Protein AF-A0A916H033-F1 (afdb_monomer_lite)

Radius of gyration: 18.72 Å; chains: 1; bounding box: 46×39×56 Å

Structure (mmCIF, N/CA/C/O backbone):
data_AF-A0A916H033-F1
#
_entry.id   AF-A0A916H033-F1
#
loop_
_atom_site.group_PDB
_atom_site.id
_atom_site.type_symbol
_atom_site.label_atom_id
_atom_site.label_alt_id
_atom_site.label_comp_id
_atom_site.label_asym_id
_atom_site.label_entity_id
_atom_site.label_seq_id
_atom_site.pdbx_PDB_ins_code
_atom_site.Cartn_x
_atom_site.Cartn_y
_atom_site.Cartn_z
_atom_site.occupancy
_atom_site.B_iso_or_equiv
_atom_site.auth_seq_id
_atom_site.auth_comp_id
_atom_site.auth_asym_id
_atom_site.auth_atom_id
_atom_site.pdbx_PDB_model_num
ATOM 1 N N . MET A 1 1 ? -23.267 -10.013 2.458 1.00 78.00 1 MET A N 1
ATOM 2 C CA . MET A 1 1 ? -21.984 -9.791 3.167 1.00 78.00 1 MET A CA 1
ATOM 3 C C . MET A 1 1 ? -22.032 -8.421 3.838 1.00 78.00 1 MET A C 1
ATOM 5 O O . MET A 1 1 ? -22.486 -7.489 3.191 1.00 78.00 1 MET A O 1
ATOM 9 N N . SER A 1 2 ? -21.650 -8.277 5.114 1.00 90.00 2 SER A N 1
ATOM 10 C CA . SER A 1 2 ? -21.756 -6.978 5.807 1.00 90.00 2 SER A CA 1
ATOM 11 C C . SER A 1 2 ? -20.675 -5.989 5.345 1.00 90.00 2 SER A C 1
ATOM 13 O O . SER A 1 2 ? -19.557 -6.391 5.019 1.00 90.00 2 SER A O 1
ATOM 15 N N . ALA A 1 3 ? -20.969 -4.683 5.364 1.00 85.25 3 ALA A N 1
ATOM 16 C CA . ALA A 1 3 ? -20.005 -3.635 5.000 1.00 85.25 3 ALA A CA 1
ATOM 17 C C . ALA A 1 3 ? -18.722 -3.681 5.859 1.00 85.25 3 ALA A C 1
ATOM 19 O O . ALA A 1 3 ? -17.618 -3.426 5.377 1.00 85.25 3 ALA A O 1
ATOM 20 N N . ALA A 1 4 ? -18.851 -4.073 7.130 1.00 86.44 4 ALA A N 1
ATOM 21 C CA . ALA A 1 4 ? -17.722 -4.268 8.037 1.00 86.44 4 ALA A CA 1
ATOM 22 C C . ALA A 1 4 ? -16.826 -5.456 7.642 1.00 86.44 4 ALA A C 1
ATOM 24 O O . ALA A 1 4 ? -15.622 -5.431 7.903 1.00 86.44 4 ALA A O 1
ATOM 25 N N . LEU A 1 5 ? -17.394 -6.508 7.043 1.00 89.31 5 LEU A N 1
ATOM 26 C CA . LEU A 1 5 ? -16.622 -7.636 6.523 1.00 89.31 5 LEU A CA 1
ATOM 27 C C . LEU A 1 5 ? -15.874 -7.234 5.244 1.00 89.31 5 LEU A C 1
ATOM 29 O O . LEU A 1 5 ? -14.665 -7.431 5.180 1.00 89.31 5 LEU A O 1
ATOM 33 N N . ILE A 1 6 ? -16.545 -6.560 4.302 1.00 88.56 6 ILE A N 1
ATOM 34 C CA . ILE A 1 6 ? -15.920 -6.041 3.067 1.00 88.56 6 ILE A CA 1
ATOM 35 C C . ILE A 1 6 ? -14.719 -5.149 3.395 1.00 88.56 6 ILE A C 1
ATOM 37 O O . ILE A 1 6 ? -13.625 -5.362 2.880 1.00 88.56 6 ILE A O 1
ATOM 41 N N . ARG A 1 7 ? -14.893 -4.191 4.315 1.00 88.06 7 ARG A N 1
ATOM 42 C CA . ARG A 1 7 ? -13.818 -3.283 4.741 1.00 88.06 7 ARG A CA 1
ATOM 43 C C . ARG A 1 7 ? -12.614 -4.032 5.314 1.00 88.06 7 ARG A C 1
ATOM 45 O O . ARG A 1 7 ? -11.477 -3.679 5.018 1.00 88.06 7 ARG A O 1
ATOM 52 N N . ARG A 1 8 ? -12.858 -5.066 6.127 1.00 90.56 8 ARG A N 1
ATOM 53 C CA . ARG A 1 8 ? -11.795 -5.910 6.694 1.00 90.56 8 ARG A CA 1
ATOM 54 C C . ARG A 1 8 ? -11.052 -6.687 5.614 1.00 90.56 8 ARG A C 1
ATOM 56 O O . ARG A 1 8 ? -9.827 -6.723 5.655 1.00 90.56 8 ARG A O 1
ATOM 63 N N . MET A 1 9 ? -11.775 -7.263 4.655 1.00 92.25 9 MET A N 1
ATOM 64 C CA . MET A 1 9 ? -11.172 -7.998 3.544 1.00 92.25 9 MET A CA 1
ATOM 65 C C . MET A 1 9 ? -10.310 -7.084 2.673 1.00 92.25 9 MET A C 1
ATOM 67 O O . MET A 1 9 ? -9.154 -7.405 2.428 1.00 92.25 9 MET A O 1
ATOM 71 N N . LEU A 1 10 ? -10.830 -5.922 2.270 1.00 91.75 10 LEU A N 1
ATOM 72 C CA . LEU A 1 10 ? -10.099 -4.974 1.425 1.00 91.75 10 LEU A CA 1
ATOM 73 C C . LEU A 1 10 ? -8.854 -4.419 2.118 1.00 91.75 10 LEU A C 1
ATOM 75 O O . LEU A 1 10 ? -7.798 -4.347 1.500 1.00 91.75 10 LEU A O 1
ATOM 79 N N . HIS A 1 11 ? -8.948 -4.101 3.412 1.00 92.62 11 HIS A N 1
ATOM 80 C CA . HIS A 1 11 ? -7.778 -3.712 4.194 1.00 92.62 11 HIS A CA 1
ATOM 81 C C . HIS A 1 11 ? -6.734 -4.838 4.264 1.00 92.62 11 HIS A C 1
ATOM 83 O O . HIS A 1 11 ? -5.548 -4.569 4.109 1.00 92.62 11 HIS A O 1
ATOM 89 N N . GLY A 1 12 ? -7.164 -6.091 4.452 1.00 94.38 12 GLY A N 1
ATOM 90 C CA . GLY A 1 12 ? -6.270 -7.252 4.448 1.00 94.38 12 GLY A CA 1
ATOM 91 C C . GLY A 1 12 ? -5.571 -7.456 3.103 1.00 94.38 12 GLY A C 1
ATOM 92 O O . GLY A 1 12 ? -4.355 -7.610 3.074 1.00 94.38 12 GLY A O 1
ATOM 93 N N . VAL A 1 13 ? -6.315 -7.393 1.993 1.00 95.81 13 VAL A N 1
ATOM 94 C CA . VAL A 1 13 ? -5.756 -7.488 0.633 1.00 95.81 13 VAL A CA 1
ATOM 95 C C . VAL A 1 13 ? -4.740 -6.376 0.391 1.00 95.81 13 VAL A C 1
ATOM 97 O O . VAL A 1 13 ? -3.631 -6.656 -0.054 1.00 95.81 13 VAL A O 1
ATOM 100 N N . HIS A 1 14 ? -5.088 -5.135 0.736 1.00 95.50 14 HIS A N 1
ATOM 101 C CA . HIS A 1 14 ? -4.192 -3.995 0.588 1.00 95.50 14 HIS A CA 1
ATOM 102 C C . HIS A 1 14 ? -2.917 -4.166 1.425 1.00 95.50 14 HIS A C 1
ATOM 104 O O . HIS A 1 14 ? -1.822 -4.010 0.904 1.00 95.50 14 HIS A O 1
ATOM 110 N N . ALA A 1 15 ? -3.040 -4.573 2.693 1.00 96.19 15 ALA A N 1
ATOM 111 C CA . ALA A 1 15 ? -1.893 -4.805 3.568 1.00 96.19 15 ALA A CA 1
ATOM 112 C C . ALA A 1 15 ? -0.960 -5.905 3.034 1.00 96.19 15 ALA A C 1
ATOM 114 O O . ALA A 1 15 ? 0.256 -5.722 3.021 1.00 96.19 15 ALA A O 1
ATOM 115 N N . VAL A 1 16 ? -1.510 -7.027 2.554 1.00 97.69 16 VAL A N 1
ATOM 116 C CA . VAL A 1 16 ? -0.716 -8.106 1.942 1.00 97.69 16 VAL A CA 1
ATOM 117 C C . VAL A 1 16 ? -0.020 -7.618 0.670 1.00 97.69 16 VAL A C 1
ATOM 119 O O . VAL A 1 16 ? 1.170 -7.875 0.502 1.00 97.69 16 VAL A O 1
ATOM 122 N N . ALA A 1 17 ? -0.721 -6.880 -0.195 1.00 98.06 17 ALA A N 1
ATOM 123 C CA . ALA A 1 17 ? -0.131 -6.306 -1.402 1.00 98.06 17 ALA A CA 1
ATOM 124 C C . ALA A 1 17 ? 1.022 -5.344 -1.067 1.00 98.06 17 ALA A C 1
ATOM 126 O O . ALA A 1 17 ? 2.092 -5.465 -1.655 1.00 98.06 17 ALA A O 1
ATOM 127 N N . THR A 1 18 ? 0.857 -4.465 -0.072 1.00 97.88 18 THR A N 1
ATOM 128 C CA . THR A 1 18 ? 1.920 -3.567 0.413 1.00 97.88 18 THR A CA 1
ATOM 129 C C . THR A 1 18 ? 3.143 -4.336 0.904 1.00 97.88 18 THR A C 1
ATOM 131 O O . THR A 1 18 ? 4.268 -3.980 0.564 1.00 97.88 18 THR A O 1
ATOM 134 N N . LEU A 1 19 ? 2.946 -5.403 1.685 1.00 97.94 19 LEU A N 1
ATOM 135 C CA . LEU A 1 19 ? 4.050 -6.229 2.185 1.00 97.94 19 LEU A CA 1
ATOM 136 C C . LEU A 1 19 ? 4.801 -6.927 1.047 1.00 97.94 19 LEU A C 1
ATOM 138 O O . LEU A 1 19 ? 6.031 -6.940 1.045 1.00 97.94 19 LEU A O 1
ATOM 142 N N . LEU A 1 20 ? 4.076 -7.474 0.067 1.00 98.19 20 LEU A N 1
ATOM 143 C CA . LEU A 1 20 ? 4.677 -8.090 -1.115 1.00 98.19 20 LEU A CA 1
ATOM 144 C C . LEU A 1 20 ? 5.433 -7.065 -1.964 1.00 98.19 20 LEU A C 1
ATOM 146 O O . LEU A 1 20 ? 6.553 -7.350 -2.384 1.00 98.19 20 LEU A O 1
ATOM 150 N N . LEU A 1 21 ? 4.865 -5.877 -2.184 1.00 98.25 21 LEU A N 1
ATO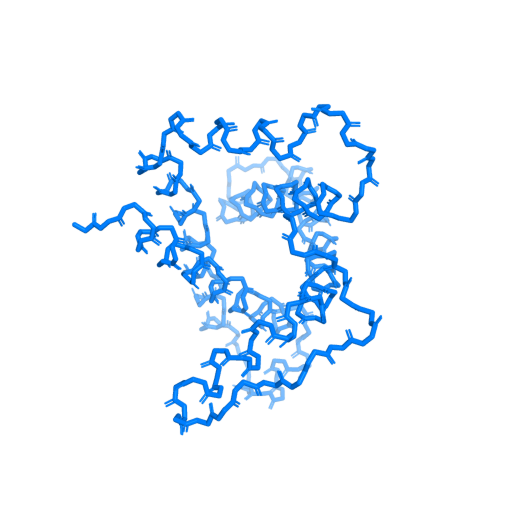M 151 C CA . LEU A 1 21 ? 5.509 -4.781 -2.912 1.00 98.25 21 LEU A CA 1
ATOM 152 C C . LEU A 1 21 ? 6.796 -4.325 -2.231 1.00 98.25 21 LEU A C 1
ATOM 154 O O . LEU A 1 21 ? 7.813 -4.191 -2.900 1.00 98.25 21 LEU A O 1
ATOM 158 N N . LEU A 1 22 ? 6.783 -4.151 -0.907 1.00 97.81 22 LEU A N 1
ATOM 159 C CA . LEU A 1 22 ? 7.979 -3.799 -0.143 1.00 97.81 22 LEU A CA 1
ATOM 160 C C . LEU A 1 22 ? 9.048 -4.888 -0.234 1.00 97.81 22 LEU A C 1
ATOM 162 O O . LEU A 1 22 ? 10.200 -4.593 -0.540 1.00 97.81 22 LEU A O 1
ATOM 166 N N . ALA A 1 23 ? 8.675 -6.149 -0.010 1.00 96.94 23 ALA A N 1
ATOM 167 C CA . ALA A 1 23 ? 9.618 -7.261 -0.064 1.00 96.94 23 ALA A CA 1
ATOM 168 C C . ALA A 1 23 ? 10.242 -7.414 -1.461 1.00 96.94 23 ALA A C 1
ATOM 170 O O . ALA A 1 23 ? 11.459 -7.524 -1.595 1.00 96.94 23 ALA A O 1
ATOM 171 N N . THR A 1 24 ? 9.421 -7.386 -2.512 1.00 97.19 24 THR A N 1
ATOM 172 C CA . THR A 1 24 ? 9.907 -7.487 -3.895 1.00 97.19 24 THR A CA 1
ATOM 173 C C . THR A 1 24 ? 10.673 -6.240 -4.329 1.00 97.19 24 THR A C 1
ATOM 175 O O . THR A 1 24 ? 11.704 -6.377 -4.977 1.00 97.19 24 THR A O 1
ATOM 178 N N . GLY A 1 25 ? 10.244 -5.044 -3.919 1.00 96.19 25 GLY A N 1
ATOM 179 C CA . GLY A 1 25 ? 10.930 -3.780 -4.190 1.00 96.19 25 GLY A CA 1
ATOM 180 C C . GLY A 1 25 ? 12.331 -3.738 -3.582 1.00 96.19 25 GLY A C 1
ATOM 181 O O . GLY A 1 25 ? 13.282 -3.399 -4.277 1.00 96.19 25 GLY A O 1
ATOM 182 N N . VAL A 1 26 ? 12.497 -4.199 -2.336 1.00 95.38 26 VAL A N 1
ATOM 183 C CA . VAL A 1 26 ? 13.818 -4.343 -1.690 1.00 95.38 26 VAL A CA 1
ATOM 184 C C . VAL A 1 26 ? 14.731 -5.273 -2.496 1.00 95.38 26 VAL A C 1
ATOM 186 O O . VAL A 1 26 ? 15.895 -4.953 -2.724 1.00 95.38 26 VAL A O 1
ATOM 189 N N . VAL A 1 27 ? 14.209 -6.406 -2.973 1.00 95.56 27 VAL A N 1
ATOM 190 C CA . VAL A 1 27 ? 14.982 -7.354 -3.793 1.00 95.56 27 VAL A CA 1
ATOM 191 C C . VAL A 1 27 ? 15.300 -6.784 -5.183 1.00 95.56 27 VAL A C 1
ATOM 193 O O . VAL A 1 27 ? 16.356 -7.069 -5.743 1.00 95.56 27 VAL A O 1
ATOM 196 N N . ILE A 1 28 ? 14.418 -5.975 -5.769 1.00 94.25 28 ILE A N 1
ATOM 197 C CA . ILE A 1 28 ? 14.680 -5.301 -7.049 1.00 94.25 28 ILE A CA 1
ATOM 198 C C . ILE A 1 28 ? 15.770 -4.235 -6.879 1.00 94.25 28 ILE A C 1
ATOM 200 O O . ILE A 1 28 ? 16.686 -4.187 -7.703 1.00 94.25 28 ILE A O 1
ATOM 204 N N . TYR A 1 29 ? 15.695 -3.457 -5.796 1.00 93.56 29 TYR A N 1
ATOM 205 C CA . TYR A 1 29 ? 16.594 -2.348 -5.482 1.00 93.56 29 TYR A CA 1
ATOM 206 C C . TYR A 1 29 ? 18.019 -2.808 -5.129 1.00 93.56 29 TYR A C 1
ATOM 208 O O . TYR A 1 29 ? 18.981 -2.168 -5.546 1.00 93.56 29 TYR A O 1
ATOM 216 N N . TRP A 1 30 ? 18.177 -3.933 -4.415 1.00 94.88 30 TRP A N 1
ATOM 217 C CA . TRP A 1 30 ? 19.489 -4.500 -4.058 1.00 94.88 30 TRP A CA 1
ATOM 218 C C . TRP A 1 30 ? 19.864 -5.722 -4.916 1.00 94.88 30 TRP A C 1
ATOM 220 O O . TRP A 1 30 ? 19.497 -6.857 -4.580 1.00 94.88 30 TRP A O 1
ATOM 230 N N . PRO A 1 31 ? 20.634 -5.548 -6.008 1.00 91.75 31 PRO A N 1
ATOM 231 C CA . PRO A 1 31 ? 21.002 -6.645 -6.900 1.00 91.75 31 PRO A CA 1
ATOM 232 C C . PRO A 1 31 ? 21.876 -7.713 -6.226 1.00 91.75 31 PRO A C 1
ATOM 234 O O . PRO A 1 31 ? 21.788 -8.886 -6.597 1.00 91.75 31 PRO A O 1
ATOM 237 N N . GLU A 1 32 ? 22.683 -7.358 -5.226 1.00 94.50 32 GLU A N 1
ATOM 238 C CA . GLU A 1 32 ? 23.489 -8.303 -4.446 1.00 94.50 32 GLU A CA 1
ATOM 239 C C . GLU A 1 32 ? 22.590 -9.219 -3.614 1.00 94.50 32 GLU A C 1
ATOM 241 O O . GLU A 1 32 ? 22.760 -10.438 -3.638 1.00 94.50 32 GLU A O 1
ATOM 246 N N . LEU A 1 33 ? 21.584 -8.645 -2.940 1.00 92.38 33 LEU A N 1
ATOM 247 C CA . LEU A 1 33 ? 20.588 -9.402 -2.180 1.00 92.38 33 LEU A CA 1
ATOM 248 C C . LEU A 1 33 ? 19.810 -10.343 -3.102 1.00 92.38 33 LEU A C 1
ATOM 250 O O . LEU A 1 33 ? 19.642 -11.522 -2.795 1.00 92.38 33 LEU A O 1
ATOM 254 N N . ARG A 1 34 ? 19.388 -9.846 -4.268 1.00 93.50 34 ARG A N 1
ATOM 255 C CA . ARG A 1 34 ? 18.736 -10.657 -5.300 1.00 93.50 34 ARG A CA 1
ATOM 256 C C . ARG A 1 34 ? 19.606 -11.826 -5.742 1.00 93.50 34 ARG A C 1
ATOM 258 O O . ARG A 1 34 ? 19.144 -12.964 -5.773 1.00 93.50 34 ARG A O 1
ATOM 265 N N . THR A 1 35 ? 20.866 -11.558 -6.058 1.00 92.81 35 THR A N 1
ATOM 266 C CA . THR A 1 35 ? 21.816 -12.591 -6.483 1.00 92.81 35 THR A CA 1
ATOM 267 C C . THR A 1 35 ? 22.019 -13.628 -5.377 1.00 92.81 35 THR A C 1
ATOM 269 O O . THR A 1 35 ? 21.994 -14.821 -5.664 1.00 92.81 35 THR A O 1
ATOM 272 N N . ALA A 1 36 ? 22.118 -13.199 -4.116 1.00 93.50 36 ALA A N 1
ATOM 273 C CA . ALA A 1 36 ? 22.267 -14.091 -2.969 1.00 93.50 36 ALA A CA 1
ATOM 274 C C . ALA A 1 36 ? 21.020 -14.953 -2.693 1.00 93.50 36 ALA A C 1
ATOM 276 O O . ALA A 1 36 ? 21.156 -16.122 -2.344 1.00 93.50 36 ALA A O 1
ATOM 277 N N . MET A 1 37 ? 19.811 -14.402 -2.844 1.00 91.81 37 MET A N 1
ATOM 278 C CA . MET A 1 37 ? 18.566 -15.107 -2.509 1.00 91.81 37 MET A CA 1
ATOM 279 C C . MET A 1 37 ? 18.068 -16.041 -3.614 1.00 91.81 37 MET A C 1
ATOM 281 O O . MET A 1 37 ? 17.544 -17.111 -3.316 1.00 91.81 37 MET A O 1
ATOM 285 N N . ILE A 1 38 ? 18.168 -15.624 -4.880 1.00 90.94 38 ILE A N 1
ATOM 286 C CA . ILE A 1 38 ? 17.539 -16.329 -6.010 1.00 90.94 38 ILE A CA 1
ATOM 287 C C . ILE A 1 38 ? 18.507 -16.676 -7.147 1.00 90.94 38 ILE A C 1
ATOM 289 O O . ILE A 1 38 ? 18.084 -17.245 -8.150 1.00 90.94 38 ILE A O 1
ATOM 293 N N . GLY A 1 39 ? 19.801 -16.377 -7.001 1.00 85.69 39 GLY A N 1
ATOM 294 C CA . GLY A 1 39 ? 20.845 -16.867 -7.905 1.00 85.69 39 GLY A CA 1
ATOM 295 C C . GLY A 1 39 ? 20.883 -16.225 -9.296 1.00 85.69 39 GLY A C 1
ATOM 296 O O . GLY A 1 39 ? 21.555 -16.758 -10.175 1.00 85.69 39 GLY A O 1
ATOM 297 N N . GLY A 1 40 ? 20.180 -15.111 -9.539 1.00 78.12 40 GLY A N 1
ATOM 298 C CA . GLY A 1 40 ? 20.229 -14.422 -10.833 1.00 78.12 40 GLY A CA 1
ATOM 299 C C . GLY A 1 40 ? 18.951 -13.684 -11.232 1.00 78.12 40 GLY A C 1
ATOM 300 O O . GLY A 1 40 ? 18.311 -13.042 -10.399 1.00 78.12 40 GLY A O 1
ATOM 301 N N . TYR A 1 41 ? 18.642 -13.718 -12.538 1.00 69.94 41 TYR A N 1
ATOM 302 C CA . TYR A 1 41 ? 17.678 -12.842 -13.225 1.00 69.94 41 TYR A CA 1
ATOM 303 C C . TYR A 1 41 ? 16.345 -12.701 -12.470 1.00 69.94 41 TYR A C 1
ATOM 305 O O . TYR A 1 41 ? 15.609 -13.663 -12.257 1.00 69.94 41 TYR A O 1
ATOM 313 N N . GLY A 1 42 ? 16.025 -11.463 -12.092 1.00 87.25 42 GLY A N 1
ATOM 314 C CA . GLY A 1 42 ? 14.914 -11.108 -11.209 1.00 87.25 42 GLY A CA 1
ATOM 315 C C . GLY A 1 42 ? 13.527 -11.104 -11.843 1.00 87.25 42 GLY A C 1
ATOM 316 O O . GLY A 1 42 ? 12.637 -10.488 -11.268 1.00 87.25 42 GLY A O 1
ATOM 317 N N . GLN A 1 43 ? 13.320 -11.749 -12.997 1.00 92.88 43 GLN A N 1
ATOM 318 C CA . GLN A 1 43 ? 12.064 -11.616 -13.746 1.00 92.88 43 GLN A CA 1
ATOM 319 C C . GLN A 1 43 ? 10.853 -12.055 -12.918 1.00 92.88 43 GLN A C 1
ATOM 321 O O . GLN A 1 43 ? 9.881 -11.323 -12.826 1.00 92.88 43 GLN A O 1
ATOM 326 N N . ARG A 1 44 ? 10.945 -13.189 -12.208 1.00 93.81 44 ARG A N 1
ATOM 327 C CA . ARG A 1 44 ? 9.855 -13.643 -11.327 1.00 93.81 44 ARG A CA 1
ATOM 328 C C . ARG A 1 44 ? 9.556 -12.654 -10.197 1.00 93.81 44 ARG A C 1
ATOM 330 O O . ARG A 1 44 ? 8.403 -12.507 -9.815 1.00 93.81 44 ARG A O 1
ATOM 337 N N . VAL A 1 45 ? 10.580 -11.997 -9.644 1.00 95.31 45 VAL A N 1
ATOM 338 C CA . VAL A 1 45 ? 10.396 -10.982 -8.591 1.00 95.31 45 VAL A CA 1
ATOM 339 C C . VAL A 1 45 ? 9.687 -9.764 -9.165 1.00 95.31 45 VAL A C 1
ATOM 341 O O . VAL A 1 45 ? 8.762 -9.261 -8.536 1.00 95.31 45 VAL A O 1
ATOM 344 N N . LEU A 1 46 ? 10.081 -9.338 -10.366 1.00 95.38 46 LEU A N 1
ATOM 345 C CA . LEU A 1 46 ? 9.421 -8.262 -11.092 1.00 95.38 46 LEU A CA 1
ATOM 346 C C . LEU A 1 46 ? 7.961 -8.611 -11.407 1.00 95.38 46 LEU A C 1
ATOM 348 O O . LEU A 1 46 ? 7.081 -7.810 -11.119 1.00 95.38 46 LEU A O 1
ATOM 352 N N . ASP A 1 47 ? 7.677 -9.816 -11.904 1.00 96.38 47 ASP A N 1
ATOM 353 C CA . ASP A 1 47 ? 6.310 -10.256 -12.204 1.00 96.38 47 ASP A CA 1
ATOM 354 C C . ASP A 1 47 ? 5.428 -10.228 -10.942 1.00 96.38 47 ASP A C 1
ATOM 356 O O . ASP A 1 47 ? 4.307 -9.715 -10.967 1.00 96.38 47 ASP A O 1
ATOM 360 N N . ILE A 1 48 ? 5.946 -10.718 -9.806 1.00 97.25 48 ILE A N 1
ATOM 361 C CA . ILE A 1 48 ? 5.246 -10.649 -8.513 1.00 97.25 48 ILE A CA 1
ATOM 362 C C . ILE A 1 48 ? 5.040 -9.191 -8.089 1.00 97.25 48 ILE A C 1
ATOM 364 O O . ILE A 1 48 ? 3.950 -8.853 -7.626 1.00 97.25 48 ILE A O 1
ATOM 368 N N . HIS A 1 49 ? 6.047 -8.329 -8.255 1.00 97.94 49 HIS A N 1
ATOM 369 C CA . HIS A 1 49 ? 5.951 -6.906 -7.930 1.00 97.94 49 HIS A CA 1
ATOM 370 C C . HIS A 1 49 ? 4.842 -6.224 -8.742 1.00 97.94 49 HIS A C 1
ATOM 372 O O . HIS A 1 49 ? 4.001 -5.530 -8.177 1.00 97.94 49 HIS A O 1
ATOM 378 N N . LEU A 1 50 ? 4.772 -6.491 -10.049 1.00 97.62 50 LEU A N 1
ATOM 379 C CA . LEU A 1 50 ? 3.746 -5.945 -10.940 1.00 97.62 50 LEU A CA 1
ATOM 380 C C . LEU A 1 50 ? 2.339 -6.439 -10.573 1.00 97.62 50 LEU A C 1
ATOM 382 O O . LEU A 1 50 ? 1.411 -5.636 -10.467 1.00 97.62 50 LEU A O 1
ATOM 386 N N . ILE A 1 51 ? 2.170 -7.740 -10.309 1.00 98.12 51 ILE A N 1
ATOM 387 C CA . ILE A 1 51 ? 0.880 -8.305 -9.875 1.00 98.12 51 ILE A CA 1
ATOM 388 C C . ILE A 1 51 ? 0.451 -7.702 -8.532 1.00 98.12 51 ILE A C 1
ATOM 390 O O . ILE A 1 51 ? -0.704 -7.300 -8.372 1.00 98.12 51 ILE A O 1
ATOM 394 N N . ALA A 1 52 ? 1.369 -7.607 -7.567 1.00 98.25 52 ALA A N 1
ATOM 395 C CA . ALA A 1 52 ? 1.097 -6.990 -6.274 1.00 98.25 52 ALA A CA 1
ATOM 396 C C . ALA A 1 52 ? 0.744 -5.500 -6.423 1.00 98.25 52 ALA A C 1
ATOM 398 O O . ALA A 1 52 ? -0.175 -5.028 -5.756 1.00 98.25 52 ALA A O 1
ATOM 399 N N . GLY A 1 53 ? 1.393 -4.788 -7.349 1.00 98.12 53 GLY A N 1
ATOM 400 C CA . GLY A 1 53 ? 1.082 -3.404 -7.716 1.00 98.12 53 GLY A CA 1
ATOM 401 C C . GLY A 1 53 ? -0.338 -3.249 -8.253 1.00 98.12 53 GLY A C 1
ATOM 402 O O . GLY A 1 53 ? -1.098 -2.403 -7.778 1.00 98.12 53 GLY A O 1
ATOM 403 N N . ALA A 1 54 ? -0.746 -4.124 -9.172 1.00 98.00 54 ALA A N 1
ATOM 404 C CA . ALA A 1 54 ? -2.113 -4.146 -9.683 1.00 98.00 54 ALA A CA 1
ATOM 405 C C . ALA A 1 54 ? -3.137 -4.408 -8.563 1.00 98.00 54 ALA A C 1
ATOM 407 O O . ALA A 1 54 ? -4.133 -3.691 -8.456 1.00 98.00 54 ALA A O 1
ATOM 408 N N . LEU A 1 55 ? -2.880 -5.388 -7.687 1.00 97.31 55 LEU A N 1
ATOM 409 C CA . LEU A 1 55 ? -3.748 -5.687 -6.542 1.00 97.31 55 LEU A CA 1
ATOM 410 C C . LEU A 1 55 ? -3.837 -4.514 -5.557 1.00 97.31 55 LEU A C 1
ATOM 412 O O . LEU A 1 55 ? -4.928 -4.198 -5.077 1.00 97.31 55 LEU A O 1
ATOM 416 N N . PHE A 1 56 ? -2.715 -3.846 -5.283 1.00 97.62 56 PHE A N 1
ATOM 417 C CA . PHE A 1 56 ? -2.656 -2.663 -4.429 1.00 97.62 56 PHE A CA 1
ATOM 418 C C . PHE A 1 56 ? -3.588 -1.564 -4.955 1.00 97.62 56 PHE A C 1
ATOM 420 O O . PHE A 1 56 ? -4.459 -1.104 -4.214 1.00 97.62 56 PHE A O 1
ATOM 427 N N . ILE A 1 57 ? -3.497 -1.228 -6.244 1.00 97.31 57 ILE A N 1
ATOM 428 C CA . ILE A 1 57 ? -4.328 -0.198 -6.887 1.00 97.31 57 ILE A CA 1
ATOM 429 C C . ILE A 1 57 ? -5.805 -0.617 -6.915 1.00 97.31 57 ILE A C 1
ATOM 431 O O . ILE A 1 57 ? -6.681 0.122 -6.456 1.00 97.31 57 ILE A O 1
ATOM 435 N N . VAL A 1 58 ? -6.094 -1.824 -7.410 1.00 96.69 58 VAL A N 1
ATOM 436 C CA . VAL A 1 58 ? -7.468 -2.331 -7.550 1.00 96.69 58 VAL A CA 1
ATOM 437 C C . VAL A 1 58 ? -8.172 -2.408 -6.196 1.00 96.69 58 VAL A C 1
ATOM 439 O O . VAL A 1 58 ? -9.354 -2.084 -6.115 1.00 96.69 58 VAL A O 1
ATOM 442 N N . SER A 1 59 ? -7.470 -2.770 -5.117 1.00 94.62 59 SER A N 1
ATOM 443 C CA . SER A 1 59 ? -8.063 -2.843 -3.774 1.00 94.62 59 SER A CA 1
ATOM 444 C C . SER A 1 59 ? -8.599 -1.493 -3.279 1.00 94.62 59 SER A C 1
ATOM 446 O O . SER A 1 59 ? -9.678 -1.445 -2.683 1.00 94.62 59 SER A O 1
ATOM 448 N N . VAL A 1 60 ? -7.899 -0.390 -3.571 1.00 92.62 60 VAL A N 1
ATOM 449 C CA . VAL A 1 60 ? -8.319 0.970 -3.195 1.00 92.62 60 VAL A CA 1
ATOM 450 C C . VAL A 1 60 ? -9.514 1.413 -4.034 1.00 92.62 60 VAL A C 1
ATOM 452 O O . VAL A 1 60 ? -10.490 1.927 -3.487 1.00 92.62 60 VAL A O 1
ATOM 455 N N . ILE A 1 61 ? -9.481 1.152 -5.345 1.00 94.75 61 ILE A N 1
ATOM 456 C CA . ILE A 1 61 ? -10.604 1.442 -6.249 1.00 94.75 61 ILE A CA 1
ATOM 457 C C . ILE A 1 61 ? -11.848 0.660 -5.811 1.00 94.75 61 ILE A C 1
ATOM 459 O O . ILE A 1 61 ? -12.927 1.236 -5.673 1.00 94.75 61 ILE A O 1
ATOM 463 N N . ALA A 1 62 ? -11.696 -0.633 -5.520 1.00 93.56 62 ALA A N 1
ATOM 464 C CA . ALA A 1 62 ? -12.773 -1.487 -5.037 1.00 93.56 62 ALA A CA 1
ATOM 465 C C . ALA A 1 62 ? -13.323 -1.009 -3.685 1.00 93.56 62 ALA A C 1
ATOM 467 O O . ALA A 1 62 ? -14.535 -1.036 -3.480 1.00 93.56 62 ALA A O 1
ATOM 468 N N . ALA A 1 63 ? -12.468 -0.522 -2.779 1.00 89.94 63 ALA A N 1
ATOM 469 C CA . ALA A 1 63 ? -12.906 0.079 -1.519 1.00 89.94 63 ALA A CA 1
ATOM 470 C C . ALA A 1 63 ? -13.732 1.346 -1.738 1.00 89.94 63 ALA A C 1
ATOM 472 O O . ALA A 1 63 ? -14.795 1.483 -1.131 1.00 89.94 63 ALA A O 1
ATOM 473 N N . GLY A 1 64 ? -13.288 2.230 -2.633 1.00 90.56 64 GLY A N 1
ATOM 474 C CA . GLY A 1 64 ? -14.042 3.418 -3.024 1.00 90.56 64 GLY A CA 1
ATOM 475 C C . GLY A 1 64 ? -15.399 3.066 -3.637 1.00 90.56 64 GLY A C 1
ATOM 476 O O . GLY A 1 64 ? -16.421 3.588 -3.201 1.00 90.56 64 GLY A O 1
ATOM 477 N N . ALA A 1 65 ? -15.425 2.127 -4.586 1.00 92.44 65 ALA A N 1
ATOM 478 C CA . ALA A 1 65 ? -16.645 1.701 -5.268 1.00 92.44 65 ALA A CA 1
ATOM 479 C C . ALA A 1 65 ? -17.641 0.992 -4.332 1.00 92.44 65 ALA A C 1
ATOM 481 O O . ALA A 1 65 ? -18.837 1.264 -4.385 1.00 92.44 65 ALA A O 1
ATOM 482 N N . ALA A 1 66 ? -17.163 0.103 -3.455 1.00 90.12 66 ALA A N 1
ATOM 483 C CA . ALA A 1 66 ? -18.024 -0.679 -2.569 1.00 90.12 66 ALA A CA 1
ATOM 484 C C . ALA A 1 66 ? -18.561 0.129 -1.382 1.00 90.12 66 ALA A C 1
ATOM 486 O O . ALA A 1 66 ? -19.656 -0.149 -0.894 1.00 90.12 66 ALA A O 1
ATOM 487 N N . ALA A 1 67 ? -17.784 1.089 -0.876 1.00 87.38 67 ALA A N 1
ATOM 488 C CA . ALA A 1 67 ? -18.162 1.862 0.299 1.00 87.38 67 ALA A CA 1
ATOM 489 C C . ALA A 1 67 ? -18.777 3.227 -0.040 1.00 87.38 67 ALA A C 1
ATOM 491 O O . ALA A 1 67 ? -19.519 3.741 0.790 1.00 87.38 67 ALA A O 1
ATOM 492 N N . GLY A 1 68 ? -18.504 3.797 -1.220 1.00 86.62 68 GLY A N 1
ATOM 493 C CA . GLY A 1 68 ? -19.135 5.014 -1.739 1.00 86.62 68 GLY A CA 1
ATOM 494 C C . GLY A 1 68 ? -19.104 6.209 -0.777 1.00 86.62 68 GLY A C 1
ATOM 495 O O . GLY A 1 68 ? -18.098 6.484 -0.119 1.00 86.62 68 GLY A O 1
ATOM 496 N N . ALA A 1 69 ? -20.236 6.914 -0.675 1.00 88.88 69 ALA A N 1
ATOM 497 C CA . ALA A 1 69 ? -20.414 8.065 0.217 1.00 88.88 69 ALA A CA 1
ATOM 498 C C . ALA A 1 69 ? -20.104 7.772 1.706 1.00 88.88 69 ALA A C 1
ATOM 500 O O . ALA A 1 69 ? -19.422 8.587 2.326 1.00 88.88 69 ALA A O 1
ATOM 501 N N . PRO A 1 70 ? -20.497 6.619 2.291 1.00 89.94 70 PRO A N 1
ATOM 502 C CA . PRO A 1 70 ? -20.108 6.250 3.655 1.00 89.94 70 PRO A CA 1
ATOM 503 C C . PRO A 1 70 ? -18.603 6.284 3.955 1.00 89.94 70 PRO A C 1
ATOM 505 O O . PRO A 1 70 ? -18.213 6.576 5.085 1.00 89.94 70 PRO A O 1
ATOM 508 N N . LEU A 1 71 ? -17.741 5.966 2.982 1.00 87.81 71 LEU A N 1
ATOM 509 C CA . LEU A 1 71 ? -16.289 6.045 3.176 1.00 87.81 71 LEU A CA 1
ATOM 510 C C . LEU A 1 71 ? -15.811 7.494 3.234 1.00 87.81 71 LEU A C 1
ATOM 512 O O . LEU A 1 71 ? -14.987 7.827 4.083 1.00 87.81 71 LEU A O 1
ATOM 516 N N . LEU A 1 72 ? -16.339 8.341 2.350 1.00 89.81 72 LEU A N 1
ATOM 517 C CA . LEU A 1 72 ? -16.017 9.765 2.322 1.00 89.81 72 LEU A CA 1
ATOM 518 C C . LEU A 1 72 ? -16.484 10.463 3.597 1.00 89.81 72 LEU A C 1
ATOM 520 O O . LEU A 1 72 ? -15.737 11.268 4.141 1.00 89.81 72 LEU A O 1
ATOM 524 N N . GLU A 1 73 ? -17.664 10.115 4.108 1.00 92.44 73 GLU A N 1
ATOM 525 C CA . GLU A 1 73 ? -18.167 10.669 5.366 1.00 92.44 73 GLU A CA 1
ATOM 526 C C . GLU A 1 73 ? -17.322 10.213 6.564 1.00 92.44 73 GLU A C 1
ATOM 528 O O . GLU A 1 73 ? -16.962 11.024 7.414 1.00 92.44 73 GLU A O 1
ATOM 533 N N . ASP A 1 74 ? -16.911 8.939 6.610 1.00 90.31 74 ASP A N 1
ATOM 534 C CA . ASP A 1 74 ? -16.008 8.448 7.659 1.00 90.31 74 ASP A CA 1
ATOM 535 C C . ASP A 1 74 ? -14.632 9.131 7.598 1.00 90.31 74 ASP A C 1
ATOM 537 O O . ASP A 1 74 ? -14.099 9.529 8.634 1.00 90.31 74 ASP A O 1
ATOM 541 N N . LEU A 1 75 ? -14.069 9.325 6.400 1.00 91.50 75 LEU A N 1
ATOM 542 C CA . LEU A 1 75 ? -12.826 10.080 6.210 1.00 91.50 75 LEU A CA 1
ATOM 543 C C . LEU A 1 75 ? -12.990 11.546 6.616 1.00 91.50 75 LEU A C 1
ATOM 545 O O . LEU A 1 75 ? -12.156 12.066 7.355 1.00 91.50 75 LEU A O 1
ATOM 549 N N . ARG A 1 76 ? -14.076 12.200 6.190 1.00 93.69 76 ARG A N 1
ATOM 550 C CA . ARG A 1 76 ? -14.391 13.586 6.549 1.00 93.69 76 ARG A CA 1
ATOM 551 C C . ARG A 1 76 ? -14.508 13.745 8.058 1.00 93.69 76 ARG A C 1
ATOM 553 O O . ARG A 1 76 ? -13.926 14.674 8.604 1.00 93.69 76 ARG A O 1
ATOM 560 N N . ARG A 1 77 ? -15.195 12.826 8.735 1.00 92.38 77 ARG A N 1
ATOM 561 C CA . ARG A 1 77 ? -15.323 12.815 10.195 1.00 92.38 77 ARG A CA 1
ATOM 562 C C . ARG A 1 77 ? -13.973 12.619 10.885 1.00 92.38 77 ARG A C 1
ATOM 564 O O . ARG A 1 77 ? -13.678 13.326 11.837 1.00 92.38 77 ARG A O 1
ATOM 571 N N . ARG A 1 78 ? -13.137 11.694 10.396 1.00 90.62 78 ARG A N 1
ATOM 572 C CA . ARG A 1 78 ? -11.803 11.423 10.968 1.00 90.62 78 ARG A CA 1
ATOM 573 C C . ARG A 1 78 ? -10.812 12.564 10.754 1.00 90.62 78 ARG A C 1
ATOM 575 O O . ARG A 1 78 ? -9.901 12.715 11.558 1.00 90.62 78 ARG A O 1
ATOM 582 N N . LEU A 1 79 ? -10.946 13.326 9.671 1.00 93.56 79 LEU A N 1
ATOM 583 C CA . LEU A 1 79 ? -10.036 14.424 9.326 1.00 93.56 79 LEU A CA 1
ATOM 584 C C . LEU A 1 79 ? -10.558 15.801 9.772 1.00 93.56 79 LEU A C 1
ATOM 586 O O . LEU A 1 79 ? -9.764 16.724 9.944 1.00 93.56 79 LEU A O 1
ATOM 590 N N . GLY A 1 80 ? -11.867 15.940 9.989 1.00 91.38 80 GLY A N 1
ATOM 591 C CA . GLY A 1 80 ? -12.537 17.197 10.311 1.00 91.38 80 GLY A CA 1
ATOM 592 C C . GLY A 1 80 ? -12.261 17.740 11.724 1.00 91.38 80 GLY A C 1
ATOM 593 O O . GLY A 1 80 ? -11.678 17.047 12.560 1.00 91.38 80 GLY A O 1
ATOM 594 N N . PRO A 1 81 ? -12.659 18.995 12.003 1.00 86.25 81 PRO A N 1
ATOM 595 C CA . PRO A 1 81 ? -12.606 19.576 13.349 1.00 86.25 81 PRO A CA 1
ATOM 596 C C . PRO A 1 81 ? -13.515 18.806 14.331 1.00 86.25 81 PRO A C 1
ATOM 598 O O . PRO A 1 81 ? -14.436 18.126 13.874 1.00 86.25 81 PRO A O 1
ATOM 601 N N . PRO A 1 82 ? -13.322 18.917 15.662 1.00 77.62 82 PRO A N 1
ATOM 602 C CA . PRO A 1 82 ? -12.465 19.870 16.385 1.00 77.62 82 PRO A CA 1
ATOM 603 C C . PRO A 1 82 ? -11.047 19.368 16.688 1.00 77.62 82 PRO A C 1
ATOM 605 O O . PRO A 1 82 ? -10.251 20.110 17.256 1.00 77.62 82 PRO A O 1
ATOM 608 N N . ASP A 1 83 ? -10.729 18.126 16.328 1.00 78.00 83 ASP A N 1
ATOM 609 C CA . ASP A 1 83 ? -9.491 17.499 16.783 1.00 78.00 83 ASP A CA 1
ATOM 610 C C . ASP A 1 83 ? -8.246 18.219 16.230 1.00 78.00 83 ASP A C 1
ATOM 612 O O . ASP A 1 83 ? -8.176 18.438 15.009 1.00 78.00 83 ASP A O 1
ATOM 616 N N . PRO A 1 84 ? -7.239 18.541 17.063 1.00 84.94 84 PRO A N 1
ATOM 617 C CA . PRO A 1 84 ? -5.945 19.001 16.572 1.00 84.94 84 PRO A CA 1
ATOM 618 C C . PRO A 1 84 ? -5.293 17.931 15.678 1.00 84.94 84 PRO A C 1
ATOM 620 O O . PRO A 1 84 ? -5.782 16.807 15.545 1.00 84.94 84 PRO A O 1
ATOM 623 N N . TRP A 1 85 ? -4.179 18.273 15.028 1.00 85.50 85 TRP A 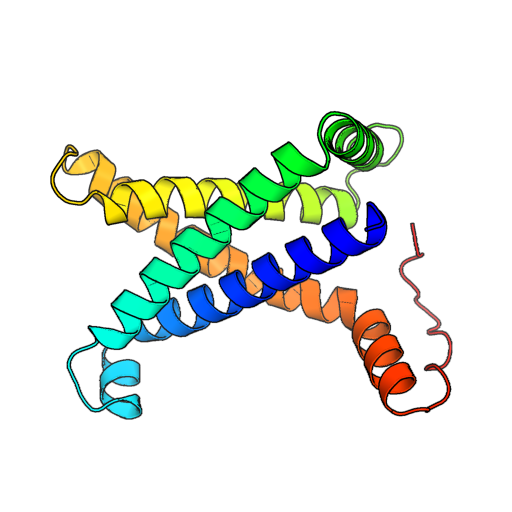N 1
ATOM 624 C CA . TRP A 1 85 ? -3.385 17.324 14.237 1.00 85.50 85 TRP A CA 1
ATOM 625 C C . TRP A 1 85 ? -2.743 16.256 15.137 1.00 85.50 85 TRP A C 1
ATOM 627 O O . TRP A 1 85 ? -1.559 16.309 15.459 1.00 85.50 85 TRP A O 1
ATOM 637 N N . GLY A 1 86 ? -3.551 15.290 15.568 1.00 88.50 86 GLY A N 1
ATOM 638 C CA . GLY A 1 86 ? -3.123 14.113 16.304 1.00 88.50 86 GLY A CA 1
ATOM 639 C C . GLY A 1 86 ? -2.524 13.054 15.382 1.00 88.50 86 GLY A C 1
ATOM 640 O O . GLY A 1 86 ? -2.720 13.061 14.162 1.00 88.50 86 GLY A O 1
ATOM 641 N N . TRP A 1 87 ? -1.831 12.090 15.989 1.00 86.12 87 TRP A N 1
ATOM 642 C CA . TRP A 1 87 ? -1.165 10.983 15.297 1.00 86.12 87 TRP A CA 1
ATOM 643 C C . TRP A 1 87 ? -2.061 10.292 14.257 1.00 86.12 87 TRP A C 1
ATOM 645 O O . TRP A 1 87 ? -1.635 10.056 13.127 1.00 86.12 87 TRP A O 1
ATOM 655 N N . ARG A 1 88 ? -3.329 10.028 14.600 1.00 88.25 88 ARG A N 1
ATOM 656 C CA . ARG A 1 88 ? -4.299 9.362 13.720 1.00 88.25 88 ARG A CA 1
ATOM 657 C C . ARG A 1 88 ? -4.515 10.109 12.404 1.00 88.25 88 ARG A C 1
ATOM 659 O O . ARG A 1 88 ? -4.485 9.484 11.345 1.00 88.25 88 ARG A O 1
ATOM 666 N N . LYS A 1 89 ? -4.729 11.427 12.460 1.00 92.44 89 LYS A N 1
ATOM 667 C CA . LYS A 1 89 ? -4.950 12.258 11.266 1.00 92.44 89 LYS A CA 1
ATOM 668 C C . LYS A 1 89 ? -3.703 12.288 10.398 1.00 92.44 89 LYS A C 1
ATOM 670 O O . LYS A 1 89 ? -3.794 12.012 9.205 1.00 92.44 89 LYS A O 1
ATOM 675 N N . THR A 1 90 ? -2.546 12.527 11.013 1.00 92.31 90 THR A N 1
ATOM 676 C CA . THR A 1 90 ? -1.248 12.514 10.331 1.00 92.31 90 THR A CA 1
ATOM 677 C C . THR A 1 90 ? -1.007 11.182 9.630 1.00 92.31 90 THR A C 1
ATOM 679 O O . THR A 1 90 ? -0.679 11.161 8.449 1.00 92.31 90 THR A O 1
ATOM 682 N N . HIS A 1 91 ? -1.254 10.065 10.316 1.00 93.00 91 HIS A N 1
ATOM 683 C CA . HIS A 1 91 ? -1.111 8.729 9.754 1.00 93.00 91 HIS A CA 1
ATOM 684 C C . HIS A 1 91 ? -2.080 8.472 8.588 1.00 93.00 91 HIS A C 1
ATOM 686 O O . HIS A 1 91 ? -1.659 7.940 7.565 1.00 93.00 91 HIS A O 1
ATOM 692 N N . ILE A 1 92 ? -3.356 8.871 8.697 1.00 93.62 92 ILE A N 1
ATOM 693 C CA . ILE A 1 92 ? -4.335 8.723 7.603 1.00 93.62 92 ILE A CA 1
ATOM 694 C C . ILE A 1 92 ? -3.902 9.532 6.378 1.00 93.62 92 ILE A C 1
ATOM 696 O O . ILE A 1 92 ? -3.868 8.991 5.275 1.00 93.62 92 ILE A O 1
ATOM 700 N N . VAL A 1 93 ? -3.558 10.809 6.561 1.00 95.56 93 VAL A N 1
ATOM 701 C CA . VAL A 1 93 ? -3.141 11.690 5.460 1.00 95.56 93 VAL A CA 1
ATOM 702 C C . VAL A 1 93 ? -1.869 11.166 4.803 1.00 95.56 93 VAL A C 1
ATOM 704 O O . VAL A 1 93 ? -1.820 11.065 3.579 1.00 95.56 93 VAL A O 1
ATOM 707 N N . LEU A 1 94 ? -0.874 10.771 5.601 1.00 95.94 94 LEU A N 1
ATOM 708 C CA . LEU A 1 94 ? 0.372 10.201 5.100 1.00 95.94 94 LEU A CA 1
ATOM 709 C C . LEU A 1 94 ? 0.114 8.916 4.308 1.00 95.94 94 LEU A C 1
ATOM 711 O O . LEU A 1 94 ? 0.586 8.797 3.183 1.00 95.94 94 LEU A O 1
ATOM 715 N N . ALA A 1 95 ? -0.670 7.982 4.854 1.00 95.25 95 ALA A N 1
ATOM 716 C CA . ALA A 1 95 ? -0.992 6.730 4.177 1.00 95.25 95 ALA A CA 1
ATOM 717 C C . ALA A 1 95 ? -1.699 6.975 2.836 1.00 95.25 95 ALA A C 1
ATOM 719 O O . ALA A 1 95 ? -1.342 6.348 1.839 1.00 95.25 95 ALA A O 1
ATOM 720 N N . LEU A 1 96 ? -2.656 7.909 2.785 1.00 95.38 96 LEU A N 1
ATOM 721 C CA . LEU A 1 96 ? -3.353 8.274 1.549 1.00 95.38 96 LEU A CA 1
ATOM 722 C C . LEU A 1 96 ? -2.405 8.910 0.525 1.00 95.38 96 LEU A C 1
ATOM 724 O O . LEU A 1 96 ? -2.391 8.486 -0.629 1.00 95.38 96 LEU A O 1
ATOM 728 N N . ALA A 1 97 ? -1.596 9.888 0.941 1.00 97.38 97 ALA A N 1
ATOM 729 C CA . ALA A 1 97 ? -0.668 10.594 0.060 1.00 97.38 97 ALA A CA 1
ATOM 730 C C . ALA A 1 97 ? 0.401 9.654 -0.516 1.00 97.38 97 ALA A C 1
ATOM 732 O O . ALA A 1 97 ? 0.635 9.646 -1.723 1.00 97.38 97 ALA A O 1
ATOM 733 N N . VAL A 1 98 ? 1.003 8.819 0.333 1.00 97.50 98 VAL A N 1
ATOM 734 C CA . VAL A 1 98 ? 2.028 7.850 -0.068 1.00 97.50 98 VAL A CA 1
ATOM 735 C C . VAL A 1 98 ? 1.439 6.778 -0.984 1.00 97.50 98 VAL A C 1
ATOM 737 O O . VAL A 1 98 ? 2.027 6.482 -2.020 1.00 97.50 98 VAL A O 1
ATOM 740 N N . SER A 1 99 ? 0.252 6.248 -0.669 1.00 97.12 99 SER A N 1
ATOM 741 C CA . SER A 1 99 ? -0.408 5.239 -1.513 1.00 97.12 99 SER A CA 1
ATOM 742 C C . SER A 1 99 ? -0.777 5.795 -2.887 1.00 97.12 99 SER A C 1
ATOM 744 O O . SER A 1 99 ? -0.568 5.124 -3.899 1.00 97.12 99 SER A O 1
ATOM 746 N N . ALA A 1 100 ? -1.297 7.025 -2.942 1.00 97.50 100 ALA A N 1
ATOM 747 C CA . ALA A 1 100 ? -1.603 7.697 -4.201 1.00 97.50 100 ALA A CA 1
ATOM 748 C C . ALA A 1 100 ? -0.329 7.949 -5.018 1.00 97.50 100 ALA A C 1
ATOM 750 O O . ALA A 1 100 ? -0.284 7.604 -6.197 1.00 97.50 100 ALA A O 1
ATOM 751 N N . GLY A 1 101 ? 0.720 8.482 -4.386 1.00 98.12 101 GLY A N 1
ATOM 752 C CA . GLY A 1 101 ? 1.998 8.745 -5.039 1.00 98.12 101 GLY A CA 1
ATOM 753 C C . GLY A 1 101 ? 2.653 7.481 -5.598 1.00 98.12 101 GLY A C 1
ATOM 754 O O . GLY A 1 101 ? 3.024 7.482 -6.767 1.00 98.12 101 GLY A O 1
ATOM 755 N N . LEU A 1 102 ? 2.712 6.392 -4.819 1.00 98.00 102 LEU A N 1
ATOM 756 C CA . LEU A 1 102 ? 3.232 5.091 -5.269 1.00 98.00 102 LEU A CA 1
ATOM 757 C C . LEU A 1 102 ? 2.407 4.496 -6.411 1.00 98.00 102 LEU A C 1
ATOM 759 O O . LEU A 1 102 ? 2.974 3.934 -7.343 1.00 98.00 102 LEU A O 1
ATOM 763 N N . SER A 1 103 ? 1.079 4.634 -6.364 1.00 97.88 103 SER A N 1
ATOM 764 C CA . SER A 1 103 ? 0.200 4.147 -7.434 1.00 97.88 103 SER A CA 1
ATOM 765 C C . SER A 1 103 ? 0.450 4.901 -8.739 1.00 97.88 103 SER A C 1
ATOM 767 O O . SER A 1 103 ? 0.598 4.285 -9.789 1.00 97.88 103 SER A O 1
ATOM 769 N N . ILE A 1 104 ? 0.523 6.234 -8.676 1.00 97.50 104 ILE A N 1
ATOM 770 C CA . ILE A 1 104 ? 0.738 7.081 -9.853 1.00 97.50 104 ILE A CA 1
ATOM 771 C C . ILE A 1 104 ? 2.129 6.833 -10.439 1.00 97.50 104 ILE A C 1
ATOM 773 O O . ILE A 1 104 ? 2.243 6.573 -11.636 1.00 97.50 104 ILE A O 1
ATOM 777 N N . SER A 1 105 ? 3.180 6.874 -9.614 1.00 97.88 105 SER A N 1
ATOM 778 C CA . SER A 1 105 ? 4.545 6.639 -10.089 1.00 97.88 105 SER A CA 1
ATOM 779 C C . SER A 1 105 ? 4.735 5.206 -10.586 1.00 97.88 105 SER A C 1
ATOM 781 O O . SER A 1 105 ? 5.340 5.011 -11.633 1.00 97.88 105 SER A O 1
ATOM 783 N N . GLY A 1 106 ? 4.149 4.212 -9.913 1.00 97.00 106 GLY A N 1
ATOM 784 C CA . GLY A 1 106 ? 4.187 2.814 -10.339 1.00 97.00 106 GLY A CA 1
ATOM 785 C C . GLY A 1 106 ? 3.506 2.587 -11.689 1.00 97.00 106 GLY A C 1
ATOM 786 O O . GLY A 1 106 ? 4.055 1.889 -12.532 1.00 97.00 106 GLY A O 1
ATOM 787 N N . VAL A 1 107 ? 2.354 3.221 -11.945 1.00 96.50 107 VAL A N 1
ATOM 788 C CA . VAL A 1 107 ? 1.689 3.159 -13.261 1.00 96.50 107 VAL A CA 1
ATOM 789 C C . VAL A 1 107 ? 2.531 3.834 -14.342 1.00 96.50 107 VAL A C 1
ATOM 791 O O . VAL A 1 107 ? 2.660 3.287 -15.432 1.00 96.50 107 VAL A O 1
ATOM 794 N N . VAL A 1 108 ? 3.130 4.992 -14.052 1.00 96.06 108 VAL A N 1
ATOM 795 C CA . VAL A 1 108 ? 4.036 5.672 -14.991 1.00 96.06 108 VAL A CA 1
ATOM 796 C C . VAL A 1 108 ? 5.217 4.775 -15.368 1.00 96.06 108 VAL A C 1
ATOM 798 O O . VAL A 1 108 ? 5.499 4.620 -16.554 1.00 96.06 108 VAL A O 1
ATOM 801 N N . LEU A 1 109 ? 5.862 4.151 -14.379 1.00 95.38 109 LEU A N 1
ATOM 802 C CA . LEU A 1 109 ? 6.981 3.232 -14.597 1.00 95.38 109 LEU A CA 1
ATOM 803 C C . LEU A 1 109 ? 6.549 1.952 -15.320 1.00 95.38 109 LEU A C 1
ATOM 805 O O . LEU A 1 109 ? 7.279 1.451 -16.164 1.00 95.38 109 LEU A O 1
ATOM 809 N N . TRP A 1 110 ? 5.350 1.440 -15.033 1.00 95.06 110 TRP A N 1
ATOM 810 C CA . TRP A 1 110 ? 4.811 0.256 -15.700 1.00 95.06 110 TRP A CA 1
ATOM 811 C C . TRP A 1 110 ? 4.538 0.510 -17.190 1.00 95.06 110 TRP A C 1
ATOM 813 O O . TRP A 1 110 ? 4.748 -0.370 -18.021 1.00 95.06 110 TRP A O 1
ATOM 823 N N . LEU A 1 111 ? 4.095 1.714 -17.557 1.00 91.88 111 LEU A N 1
ATOM 824 C CA . LEU A 1 111 ? 3.803 2.033 -18.953 1.00 91.88 111 LEU A CA 1
ATOM 825 C C . LEU A 1 111 ? 5.053 2.215 -19.823 1.00 91.88 111 LEU A C 1
ATOM 827 O O . LEU A 1 111 ? 4.878 2.116 -21.032 1.00 91.88 111 LEU A O 1
ATOM 831 N N . ASP A 1 112 ? 6.232 2.462 -19.226 1.00 81.69 112 ASP A N 1
ATOM 832 C CA . ASP A 1 112 ? 7.628 2.511 -19.740 1.00 81.69 112 ASP A CA 1
ATOM 833 C C . ASP A 1 112 ? 7.872 3.157 -21.130 1.00 81.69 112 ASP A C 1
ATOM 835 O O . ASP A 1 112 ? 8.662 4.080 -21.290 1.00 81.69 112 ASP A O 1
ATOM 839 N N . VAL A 1 113 ? 7.144 2.738 -22.159 1.00 74.38 113 VAL A N 1
ATOM 840 C CA . VAL A 1 113 ? 7.335 3.044 -23.582 1.00 74.38 113 VAL A CA 1
ATOM 841 C C . VAL A 1 113 ? 6.602 4.283 -24.115 1.00 74.38 113 VAL A C 1
ATOM 843 O O . VAL A 1 113 ? 6.868 4.694 -25.243 1.00 74.38 113 VAL A O 1
ATOM 846 N N . ALA A 1 114 ? 5.686 4.898 -23.360 1.00 82.56 114 ALA A N 1
ATOM 847 C CA . ALA A 1 114 ? 4.813 5.961 -23.888 1.00 82.56 114 ALA A CA 1
ATOM 848 C C . ALA A 1 114 ? 5.118 7.387 -23.387 1.00 82.56 114 ALA A C 1
ATOM 850 O O . ALA A 1 114 ? 4.440 8.330 -23.801 1.00 82.56 114 ALA A O 1
ATOM 851 N N . LEU A 1 115 ? 6.087 7.569 -22.483 1.00 90.31 115 LEU A N 1
ATOM 852 C CA . LEU A 1 115 ? 6.250 8.825 -21.747 1.00 90.31 115 LEU A CA 1
ATOM 853 C C . LEU A 1 115 ? 7.569 9.549 -22.057 1.00 90.31 115 LEU A C 1
ATOM 855 O O . LEU A 1 115 ? 8.590 8.912 -22.310 1.00 90.31 115 LEU A O 1
ATOM 859 N N . PRO A 1 116 ? 7.582 10.895 -22.010 1.00 93.88 116 PRO A N 1
ATOM 860 C CA . PRO A 1 116 ? 8.821 11.658 -22.067 1.00 93.88 116 PRO A CA 1
ATOM 861 C C . PRO A 1 116 ? 9.780 11.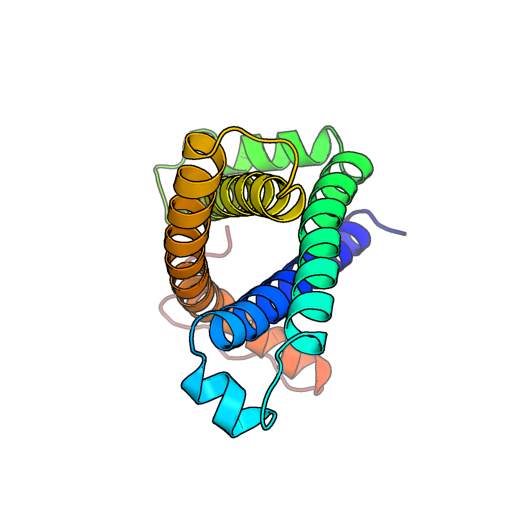255 -20.942 1.00 93.88 116 PRO A C 1
ATOM 863 O O . PRO A 1 116 ? 9.360 11.068 -19.800 1.00 93.88 116 PRO A O 1
ATOM 866 N N . ARG A 1 117 ? 11.085 11.227 -21.234 1.00 93.06 117 ARG A N 1
ATOM 867 C CA . ARG A 1 117 ? 12.129 10.800 -20.286 1.00 93.06 117 ARG A CA 1
ATOM 868 C C . ARG A 1 117 ? 12.075 11.513 -18.930 1.00 93.06 117 ARG A C 1
ATOM 870 O O . ARG A 1 117 ? 12.217 10.867 -17.902 1.00 93.06 117 ARG A O 1
ATOM 877 N N . PHE A 1 118 ? 11.782 12.816 -18.914 1.00 94.75 118 PHE A N 1
ATOM 878 C CA . PHE A 1 118 ? 11.677 13.574 -17.660 1.00 94.75 118 PHE A CA 1
ATOM 879 C C . PHE A 1 118 ? 10.577 13.038 -16.729 1.00 94.75 118 PHE A C 1
ATOM 881 O O . PHE A 1 118 ? 10.732 13.080 -15.513 1.00 94.75 118 PHE A O 1
ATOM 888 N N . ALA A 1 119 ? 9.460 12.552 -17.285 1.00 93.88 119 ALA A N 1
ATOM 889 C CA . ALA A 1 119 ? 8.351 12.021 -16.503 1.00 93.88 119 ALA A CA 1
ATOM 890 C C . ALA A 1 119 ? 8.708 10.649 -15.924 1.00 93.88 119 ALA A C 1
ATOM 892 O O . ALA A 1 119 ? 8.378 10.374 -14.773 1.00 93.88 119 ALA A O 1
ATOM 893 N N . PHE A 1 120 ? 9.423 9.829 -16.697 1.00 94.81 120 PHE A N 1
ATOM 894 C CA . PHE A 1 120 ? 9.956 8.551 -16.236 1.00 94.81 120 PHE A CA 1
ATOM 895 C C . PHE A 1 120 ? 10.965 8.742 -15.093 1.00 94.81 120 PHE A C 1
ATOM 897 O O . PHE A 1 120 ? 10.796 8.157 -14.026 1.00 94.81 120 PHE A O 1
ATOM 904 N N . ASP A 1 121 ? 11.951 9.628 -15.270 1.00 95.81 121 ASP A N 1
ATOM 905 C CA . ASP A 1 121 ? 12.980 9.907 -14.259 1.00 95.81 121 ASP A CA 1
ATOM 906 C C . ASP A 1 121 ? 12.361 10.468 -12.964 1.00 95.81 121 ASP A C 1
ATOM 908 O O . ASP A 1 121 ? 12.701 10.044 -11.857 1.00 95.81 121 ASP A O 1
ATOM 912 N N . ALA A 1 122 ? 11.398 11.390 -13.092 1.00 96.88 122 ALA A N 1
ATOM 913 C CA . ALA A 1 122 ? 10.670 11.932 -11.949 1.00 96.88 122 ALA A CA 1
ATOM 914 C C . ALA A 1 122 ? 9.843 10.856 -11.234 1.00 96.88 122 ALA A C 1
ATOM 916 O O . ALA A 1 122 ? 9.845 10.800 -10.004 1.00 96.88 122 ALA A O 1
ATOM 917 N N . ALA A 1 123 ? 9.150 9.990 -11.979 1.00 97.06 123 ALA A N 1
ATOM 918 C CA . ALA A 1 123 ? 8.388 8.897 -11.393 1.00 97.06 123 ALA A CA 1
ATOM 919 C C . ALA A 1 123 ? 9.292 7.908 -10.663 1.00 97.06 123 ALA A C 1
ATOM 921 O O . ALA A 1 123 ? 8.949 7.526 -9.550 1.00 97.06 123 ALA A O 1
ATOM 922 N N . HIS A 1 124 ? 10.450 7.562 -11.227 1.00 96.69 124 HIS A N 1
ATOM 923 C CA . HIS A 1 124 ? 11.430 6.700 -10.569 1.00 96.69 124 HIS A CA 1
ATOM 924 C C . HIS A 1 124 ? 11.878 7.298 -9.233 1.00 96.69 124 HIS A C 1
ATOM 926 O O . HIS A 1 124 ? 11.763 6.654 -8.192 1.00 96.69 124 HIS A O 1
ATOM 932 N N . TRP A 1 125 ? 12.298 8.567 -9.237 1.00 97.88 125 TRP A N 1
ATOM 933 C CA . TRP A 1 125 ? 12.737 9.253 -8.022 1.00 97.88 125 TRP A CA 1
ATOM 934 C C . TRP A 1 125 ? 11.633 9.335 -6.956 1.00 97.88 125 TRP A C 1
ATOM 936 O O . TRP A 1 125 ? 11.871 9.047 -5.781 1.00 97.88 125 TRP A O 1
ATOM 946 N N . VAL A 1 126 ? 10.406 9.687 -7.359 1.00 98.19 126 VAL A N 1
ATOM 947 C CA . VAL A 1 126 ? 9.248 9.727 -6.452 1.00 98.19 126 VAL A CA 1
ATOM 948 C C . VAL A 1 126 ? 8.923 8.333 -5.913 1.00 98.19 126 VAL A C 1
ATOM 950 O O . VAL A 1 126 ? 8.623 8.198 -4.728 1.00 98.19 126 VAL A O 1
ATOM 953 N N . HIS A 1 127 ? 8.970 7.296 -6.752 1.00 98.31 127 HIS A N 1
ATOM 954 C CA . HIS A 1 127 ? 8.664 5.925 -6.350 1.00 98.31 127 HIS A CA 1
ATOM 955 C C . HIS A 1 127 ? 9.650 5.417 -5.294 1.00 98.31 127 HIS A C 1
ATOM 957 O O . HIS A 1 127 ? 9.223 4.895 -4.262 1.00 98.31 127 HIS A O 1
ATOM 963 N N . ASP A 1 128 ? 10.947 5.653 -5.493 1.00 97.31 128 ASP A N 1
ATOM 964 C CA . ASP A 1 128 ? 11.993 5.267 -4.543 1.00 97.31 128 ASP A CA 1
ATOM 965 C C . ASP A 1 128 ? 11.833 5.993 -3.203 1.00 97.31 128 ASP A C 1
ATOM 967 O O . ASP A 1 128 ? 11.802 5.367 -2.138 1.00 97.31 128 ASP A O 1
ATOM 971 N N . LEU A 1 129 ? 11.659 7.319 -3.243 1.00 98.06 129 LEU A N 1
ATOM 972 C CA . LEU A 1 129 ? 11.476 8.122 -2.036 1.00 98.06 129 LEU A CA 1
ATOM 973 C C . LEU A 1 129 ? 10.250 7.659 -1.238 1.00 98.06 129 LEU A C 1
ATOM 975 O O . LEU A 1 129 ? 10.332 7.450 -0.026 1.00 98.06 129 LEU A O 1
ATOM 979 N N . LEU A 1 130 ? 9.112 7.469 -1.908 1.00 98.12 130 LEU A N 1
ATOM 980 C CA . LEU A 1 130 ? 7.882 7.029 -1.253 1.00 98.12 130 LEU A CA 1
ATOM 981 C C . LEU A 1 130 ? 7.965 5.585 -0.749 1.00 98.12 130 LEU A C 1
ATOM 983 O O . LEU A 1 130 ? 7.320 5.270 0.251 1.00 98.12 130 LEU A O 1
ATOM 987 N N . THR A 1 131 ? 8.785 4.735 -1.372 1.00 97.56 131 THR A N 1
ATOM 988 C CA . THR A 1 131 ? 9.064 3.373 -0.891 1.00 97.56 131 THR A CA 1
ATOM 989 C C . THR A 1 131 ? 9.766 3.402 0.469 1.00 97.56 131 THR A C 1
ATOM 991 O O . THR A 1 131 ? 9.390 2.672 1.388 1.00 97.56 131 THR A O 1
ATOM 994 N N . ILE A 1 132 ? 10.732 4.305 0.652 1.00 97.31 132 ILE A N 1
ATOM 995 C CA . ILE A 1 132 ? 11.395 4.503 1.951 1.00 97.31 132 ILE A CA 1
ATOM 996 C C . ILE A 1 132 ? 10.390 5.027 2.985 1.00 97.31 132 ILE A C 1
ATOM 998 O O . ILE A 1 132 ? 10.320 4.518 4.107 1.00 97.31 132 ILE A O 1
ATOM 1002 N N . VAL A 1 133 ? 9.571 6.013 2.605 1.00 97.69 133 VAL A N 1
ATOM 1003 C CA . VAL A 1 133 ? 8.555 6.590 3.497 1.00 97.69 133 VAL A CA 1
ATOM 1004 C C . VAL A 1 133 ? 7.533 5.537 3.936 1.00 97.69 133 VAL A C 1
ATOM 1006 O O . VAL A 1 133 ? 7.245 5.454 5.130 1.00 97.69 133 VAL A O 1
ATOM 1009 N N . ILE A 1 134 ? 7.004 4.709 3.024 1.00 96.75 134 ILE A N 1
ATOM 1010 C CA . ILE A 1 134 ? 6.029 3.669 3.390 1.00 96.75 134 ILE A CA 1
ATOM 1011 C C . ILE A 1 134 ? 6.663 2.568 4.241 1.00 96.75 134 ILE A C 1
ATOM 1013 O O . ILE A 1 134 ? 6.008 2.084 5.160 1.00 96.75 134 ILE A O 1
ATOM 1017 N N . ALA A 1 135 ? 7.929 2.206 4.005 1.00 96.62 135 ALA A N 1
ATOM 1018 C CA . ALA A 1 135 ? 8.634 1.234 4.838 1.00 96.62 135 ALA A CA 1
ATOM 1019 C C . ALA A 1 135 ? 8.734 1.720 6.295 1.00 96.62 135 ALA A C 1
ATOM 1021 O O . ALA A 1 135 ? 8.389 0.985 7.223 1.00 96.62 135 ALA A O 1
ATOM 1022 N N . LEU A 1 136 ? 9.123 2.983 6.502 1.00 97.12 136 LEU A N 1
ATOM 1023 C CA . LEU A 1 136 ? 9.174 3.595 7.833 1.00 97.12 136 LEU A CA 1
ATOM 1024 C C . LEU A 1 136 ? 7.778 3.734 8.453 1.00 97.12 136 LEU A C 1
ATOM 1026 O O . LEU A 1 136 ? 7.566 3.342 9.602 1.00 97.12 136 LEU A O 1
ATOM 1030 N N . ALA A 1 137 ? 6.809 4.248 7.691 1.00 95.31 137 ALA A N 1
ATOM 1031 C CA . ALA A 1 137 ? 5.436 4.415 8.157 1.00 95.31 137 ALA A CA 1
ATOM 1032 C C . ALA A 1 137 ? 4.802 3.075 8.557 1.00 95.31 137 ALA A C 1
ATOM 1034 O O . ALA A 1 137 ? 4.087 3.019 9.556 1.00 95.31 137 ALA A O 1
ATOM 1035 N N . LEU A 1 138 ? 5.102 1.991 7.835 1.00 95.56 138 LEU A N 1
ATOM 1036 C CA . LEU A 1 138 ? 4.640 0.646 8.161 1.00 95.56 138 LEU A CA 1
ATOM 1037 C C . LEU A 1 138 ? 5.199 0.166 9.504 1.00 95.56 138 LEU A C 1
ATOM 1039 O O . LEU A 1 138 ? 4.440 -0.368 10.309 1.00 95.56 138 LEU A O 1
ATOM 1043 N N . VAL A 1 139 ? 6.488 0.382 9.787 1.00 96.25 139 VAL A N 1
ATOM 1044 C CA . VAL A 1 139 ? 7.072 0.030 11.094 1.00 96.25 139 VAL A CA 1
ATOM 1045 C C . VAL A 1 139 ? 6.341 0.765 12.215 1.00 96.25 139 VAL A C 1
ATOM 1047 O O . VAL A 1 139 ? 5.888 0.135 13.173 1.00 96.25 139 VAL A O 1
ATOM 1050 N N . VAL A 1 140 ? 6.149 2.079 12.074 1.00 94.88 140 VAL A N 1
ATOM 1051 C CA . VAL A 1 140 ? 5.424 2.871 13.077 1.00 94.88 140 VAL A CA 1
ATOM 1052 C C . VAL A 1 140 ? 3.969 2.400 13.207 1.00 94.88 140 VAL A C 1
ATOM 1054 O O . VAL A 1 140 ? 3.466 2.246 14.320 1.00 94.88 140 VAL A O 1
ATOM 1057 N N . HIS A 1 141 ? 3.305 2.088 12.091 1.00 93.62 141 HIS A N 1
ATOM 1058 C CA . HIS A 1 141 ? 1.944 1.553 12.068 1.00 93.62 141 HIS A CA 1
ATOM 1059 C C . HIS A 1 141 ? 1.821 0.219 12.816 1.00 93.62 141 HIS A C 1
ATOM 1061 O O . HIS A 1 141 ? 0.872 0.025 13.580 1.00 93.62 141 HIS A O 1
ATOM 1067 N N . LEU A 1 142 ? 2.774 -0.698 12.623 1.00 93.56 142 LEU A N 1
ATOM 1068 C CA . LEU A 1 142 ? 2.800 -1.999 13.293 1.00 93.56 142 LEU A CA 1
ATOM 1069 C C . LEU A 1 142 ? 3.044 -1.853 14.798 1.00 93.56 142 LEU A C 1
ATOM 1071 O O . LEU A 1 142 ? 2.366 -2.512 15.586 1.00 93.56 142 LEU A O 1
ATOM 1075 N N . VAL A 1 143 ? 3.946 -0.954 15.206 1.00 93.38 143 VAL A N 1
ATOM 1076 C CA . VAL A 1 143 ? 4.187 -0.647 16.625 1.00 93.38 143 VAL A CA 1
ATOM 1077 C C . VAL A 1 143 ? 2.939 -0.054 17.277 1.00 93.38 143 VAL A C 1
ATOM 1079 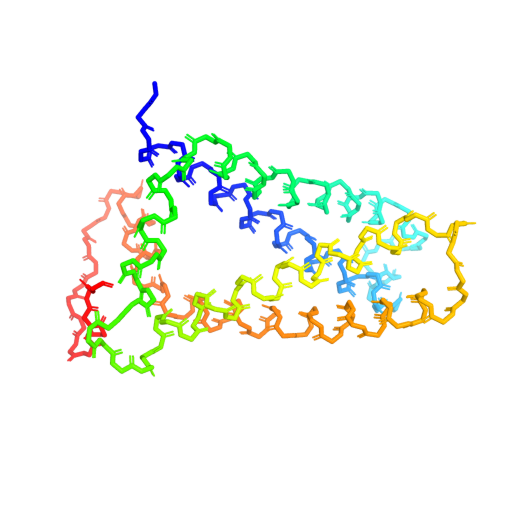O O . VAL A 1 143 ? 2.561 -0.489 18.366 1.00 93.38 143 VAL A O 1
ATOM 1082 N N . ALA A 1 144 ? 2.270 0.887 16.605 1.00 89.75 144 ALA A N 1
ATOM 1083 C CA . ALA A 1 144 ? 1.021 1.479 17.080 1.00 89.75 144 ALA A CA 1
ATOM 1084 C C . ALA A 1 144 ? -0.121 0.448 17.143 1.00 89.75 144 ALA A C 1
ATOM 1086 O O . ALA A 1 144 ? -0.940 0.471 18.055 1.00 89.75 144 ALA A O 1
ATOM 1087 N N . SER A 1 145 ? -0.152 -0.507 16.210 1.00 90.06 145 SER A N 1
ATOM 1088 C CA . SER A 1 145 ? -1.197 -1.535 16.127 1.00 90.06 145 SER A CA 1
ATOM 1089 C C . SER A 1 145 ? -0.893 -2.799 16.940 1.00 90.06 145 SER A C 1
ATOM 1091 O O . SER A 1 145 ? -1.698 -3.736 16.931 1.00 90.06 145 SER A O 1
ATOM 1093 N N . ARG A 1 146 ? 0.242 -2.855 17.656 1.00 92.62 146 ARG A N 1
ATOM 1094 C CA . ARG A 1 146 ? 0.749 -4.078 18.303 1.00 92.62 146 ARG A CA 1
ATOM 1095 C C . ARG A 1 146 ? -0.281 -4.748 19.210 1.00 92.62 146 ARG A C 1
ATOM 1097 O O . ARG A 1 146 ? -0.473 -5.956 19.119 1.00 92.62 146 ARG A O 1
ATOM 1104 N N . ARG A 1 147 ? -0.993 -3.977 20.044 1.00 87.50 147 ARG A N 1
ATOM 1105 C CA . ARG A 1 147 ? -1.934 -4.522 21.040 1.00 87.50 147 ARG A CA 1
ATOM 1106 C C . ARG A 1 147 ? -3.125 -5.172 20.356 1.00 87.50 147 ARG A C 1
ATOM 1108 O O . ARG A 1 147 ? -3.513 -6.282 20.706 1.00 87.50 147 ARG A O 1
ATOM 1115 N N . LYS A 1 148 ? -3.640 -4.531 19.307 1.00 88.94 148 LYS A N 1
ATOM 1116 C CA . LYS A 1 148 ? -4.728 -5.062 18.483 1.00 88.94 148 LYS A CA 1
ATOM 1117 C C . LYS A 1 148 ? -4.321 -6.333 17.745 1.00 88.94 148 LYS A C 1
ATOM 1119 O O . LYS A 1 148 ? -5.114 -7.268 17.671 1.00 88.94 148 LYS A O 1
ATOM 1124 N N . ILE A 1 149 ? -3.095 -6.377 17.219 1.00 90.75 149 ILE A N 1
ATOM 1125 C CA . ILE A 1 149 ? -2.538 -7.572 16.574 1.00 90.75 149 ILE A CA 1
ATOM 1126 C C . ILE A 1 149 ? -2.432 -8.709 17.597 1.00 90.75 149 ILE A C 1
ATOM 1128 O O . ILE A 1 149 ? -2.987 -9.779 17.370 1.00 90.75 149 ILE A O 1
ATOM 1132 N N . VAL A 1 150 ? -1.799 -8.461 18.747 1.00 92.50 150 VAL A N 1
ATOM 1133 C CA . VAL A 1 150 ? -1.630 -9.455 19.820 1.00 92.50 150 VAL A CA 1
ATOM 1134 C C . VAL A 1 150 ? -2.977 -9.947 20.342 1.00 92.50 150 VAL A C 1
ATOM 1136 O O . VAL A 1 150 ? -3.157 -11.150 20.493 1.00 92.50 150 VAL A O 1
ATOM 1139 N N . SER A 1 151 ? -3.934 -9.049 20.577 1.00 91.88 151 SER A N 1
ATOM 1140 C CA . SER A 1 151 ? -5.283 -9.398 21.029 1.00 91.88 151 SER A CA 1
ATOM 1141 C C . SER A 1 151 ? -5.977 -10.350 20.049 1.00 91.88 151 SER A C 1
ATOM 1143 O O . SER A 1 151 ? -6.437 -11.413 20.457 1.00 91.88 151 SER A O 1
ATOM 1145 N N . ARG A 1 152 ? -5.941 -10.051 18.741 1.00 90.38 152 ARG A N 1
ATOM 1146 C CA . ARG A 1 152 ? -6.516 -10.926 17.702 1.00 90.38 152 ARG A CA 1
ATOM 1147 C C . ARG A 1 152 ? -5.818 -12.277 17.598 1.00 90.38 152 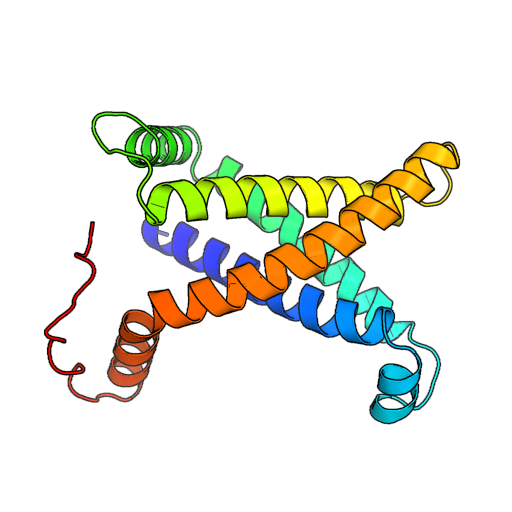ARG A C 1
ATOM 1149 O O . ARG A 1 152 ? -6.480 -13.297 17.459 1.00 90.38 152 ARG A O 1
ATOM 1156 N N . VAL A 1 153 ? -4.487 -12.294 17.662 1.00 92.62 153 VAL A N 1
ATOM 1157 C CA . VAL A 1 153 ? -3.721 -13.548 17.631 1.00 92.62 153 VAL A CA 1
ATOM 1158 C C . VAL A 1 153 ? -4.063 -14.406 18.850 1.00 92.62 153 VAL A C 1
ATOM 1160 O O . VAL A 1 153 ? -4.268 -15.607 18.715 1.00 92.62 153 VAL A O 1
ATOM 1163 N N . ARG A 1 154 ? -4.177 -13.803 20.037 1.00 95.19 154 ARG A N 1
ATOM 1164 C CA . ARG A 1 154 ? -4.560 -14.507 21.268 1.00 95.19 154 ARG A CA 1
ATOM 1165 C C . ARG A 1 154 ? -5.983 -15.047 21.197 1.00 95.19 154 ARG A C 1
ATOM 1167 O O . ARG A 1 154 ? -6.182 -16.204 21.544 1.00 95.19 154 ARG A O 1
ATOM 1174 N N . GLU A 1 155 ? -6.927 -14.263 20.683 1.00 94.50 155 GLU A N 1
ATOM 1175 C CA . GLU A 1 155 ? -8.303 -14.703 20.424 1.00 94.50 155 GLU A CA 1
ATOM 1176 C C . GLU A 1 155 ? -8.333 -15.940 19.511 1.00 94.50 155 GLU A C 1
ATOM 1178 O O . GLU A 1 155 ? -8.971 -16.934 19.846 1.00 94.50 155 GLU A O 1
ATOM 1183 N N . TRP A 1 156 ? -7.574 -15.934 18.409 1.00 94.06 156 TRP A N 1
ATOM 1184 C CA . TRP A 1 156 ? -7.470 -17.088 17.502 1.00 94.06 156 TRP A CA 1
ATOM 1185 C C . TRP A 1 156 ? -6.860 -18.331 18.149 1.00 94.06 156 TRP A C 1
ATOM 1187 O O . TRP A 1 156 ? -7.191 -19.448 17.761 1.00 94.06 156 TRP A O 1
ATOM 1197 N N . LEU A 1 157 ? -5.986 -18.144 19.136 1.00 96.38 157 LEU A N 1
ATOM 1198 C CA . LEU A 1 157 ? -5.368 -19.225 19.902 1.00 96.38 157 LEU A CA 1
ATOM 1199 C C . LEU A 1 157 ? -6.198 -19.651 21.128 1.00 96.38 157 LEU A C 1
ATOM 1201 O O . LEU A 1 157 ? -5.756 -20.518 21.877 1.00 96.38 157 LEU A O 1
ATOM 1205 N N . GLY A 1 158 ? -7.371 -19.048 21.366 1.00 96.88 158 GLY A N 1
ATOM 1206 C CA . GLY A 1 158 ? -8.197 -19.329 22.547 1.00 96.88 158 GLY A CA 1
ATOM 1207 C C . GLY A 1 158 ? -7.586 -18.838 23.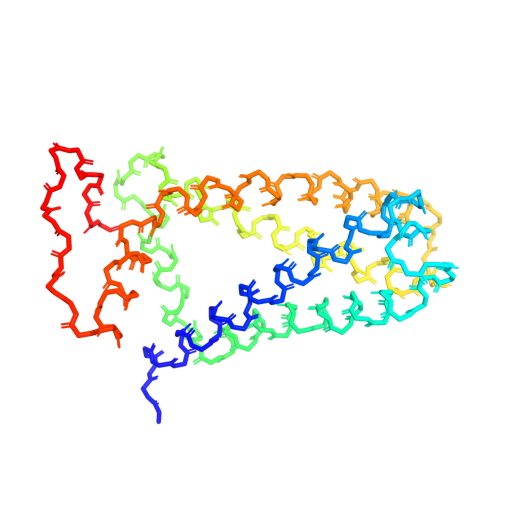867 1.00 96.88 158 GLY A C 1
ATOM 1208 O O . GLY A 1 158 ? -7.873 -19.389 24.928 1.00 96.88 158 GLY A O 1
ATOM 1209 N N . LEU A 1 159 ? -6.719 -17.824 23.818 1.00 96.31 159 LEU A N 1
ATOM 1210 C CA . LEU A 1 159 ? -6.040 -17.243 24.978 1.00 96.31 159 LEU A CA 1
ATOM 1211 C C . LEU A 1 159 ? -6.776 -15.990 25.483 1.00 96.31 159 LEU A C 1
ATOM 1213 O O . LEU A 1 159 ? -7.319 -15.215 24.699 1.00 96.31 159 LEU A O 1
ATOM 1217 N N . ALA A 1 160 ? -6.727 -15.741 26.797 1.00 93.88 160 ALA A N 1
ATOM 1218 C CA . ALA A 1 160 ? -7.274 -14.522 27.410 1.00 93.88 160 ALA A CA 1
ATOM 1219 C C . ALA A 1 160 ? -6.636 -13.243 26.819 1.00 93.88 160 ALA A C 1
ATOM 1221 O O . ALA A 1 160 ? -5.461 -13.291 26.448 1.00 93.88 160 ALA A O 1
ATOM 1222 N N . PRO A 1 161 ? -7.329 -12.092 26.748 1.00 89.25 161 PRO A N 1
ATOM 1223 C CA . PRO A 1 161 ? -6.760 -10.853 26.205 1.00 89.25 161 PRO A CA 1
ATOM 1224 C C . PRO A 1 161 ? -5.544 -10.360 27.016 1.00 89.25 161 PRO A C 1
ATOM 1226 O O . PRO A 1 161 ? -5.393 -10.724 28.185 1.00 89.25 161 PRO A O 1
ATOM 1229 N N . PRO A 1 162 ? -4.639 -9.562 26.414 1.00 88.50 162 PRO A N 1
ATOM 1230 C CA . PRO A 1 162 ? -3.541 -8.952 27.158 1.00 88.50 162 PRO A CA 1
ATOM 1231 C C . PRO A 1 162 ? -4.086 -7.966 28.212 1.00 88.50 162 PRO A C 1
ATOM 1233 O O . PRO A 1 162 ? -5.128 -7.350 27.980 1.00 88.50 162 PRO A O 1
ATOM 1236 N N . PRO A 1 163 ? -3.400 -7.791 29.356 1.00 88.44 163 PRO A N 1
ATOM 1237 C CA . PRO A 1 163 ? -3.807 -6.820 30.369 1.00 88.44 163 PRO A CA 1
ATOM 1238 C C . PRO A 1 163 ? -3.784 -5.378 29.817 1.00 88.44 163 PRO A C 1
ATOM 1240 O O . PRO A 1 163 ? -3.023 -5.099 28.879 1.00 88.44 163 PRO A O 1
ATOM 1243 N N . PRO A 1 164 ? -4.596 -4.456 30.377 1.00 83.38 164 PRO A N 1
ATOM 1244 C CA . PRO A 1 164 ? -4.568 -3.036 30.019 1.00 83.38 164 PRO A CA 1
ATOM 1245 C C . PRO A 1 164 ? -3.171 -2.437 30.267 1.00 83.38 164 PRO A C 1
ATOM 1247 O O . PRO A 1 164 ? -2.537 -2.743 31.276 1.00 83.38 164 PRO A O 1
ATOM 1250 N N . GLU A 1 165 ? -2.668 -1.616 29.339 1.00 76.81 165 GLU A N 1
ATOM 1251 C CA . GLU A 1 165 ? -1.402 -0.897 29.503 1.00 76.81 165 GLU A CA 1
ATOM 1252 C C . GLU A 1 165 ? -1.695 0.448 30.183 1.00 76.81 165 GLU A C 1
ATOM 1254 O O . GLU A 1 165 ? -2.715 1.067 29.887 1.00 76.81 165 GLU A O 1
ATOM 1259 N N . PRO A 1 166 ? -0.807 0.935 31.063 1.00 76.25 166 PRO A N 1
ATOM 1260 C CA . PRO A 1 166 ? -0.986 2.224 31.733 1.00 76.25 166 PRO A CA 1
ATOM 1261 C C . PRO A 1 166 ? -0.913 3.434 30.782 1.00 76.25 166 PRO A C 1
ATOM 1263 O O . PRO A 1 166 ? -1.279 4.534 31.176 1.00 76.25 166 PRO A O 1
ATOM 1266 N N . PHE A 1 167 ? -0.458 3.232 29.541 1.00 62.91 167 PHE A N 1
ATOM 1267 C CA . PHE A 1 167 ? -0.432 4.226 28.468 1.00 62.91 167 PHE A CA 1
ATOM 1268 C C . PHE A 1 167 ? -1.181 3.677 27.252 1.00 62.91 167 PHE A C 1
ATOM 1270 O O . PHE A 1 167 ? -0.581 3.371 26.219 1.00 62.91 167 PHE A O 1
ATOM 1277 N N . ASP A 1 168 ? -2.494 3.499 27.389 1.00 60.38 168 ASP A N 1
ATOM 1278 C CA . ASP A 1 168 ? -3.341 3.361 26.211 1.00 60.38 168 ASP A CA 1
ATOM 1279 C C . ASP A 1 168 ? -3.429 4.732 25.544 1.00 60.38 168 ASP A C 1
ATOM 1281 O O . ASP A 1 168 ? -3.975 5.681 26.103 1.00 60.38 168 ASP A O 1
ATOM 1285 N N . PHE A 1 169 ? -2.846 4.851 24.353 1.00 59.94 169 PHE A N 1
ATOM 1286 C CA . PHE A 1 169 ? -3.241 5.908 23.435 1.00 59.94 169 PHE A CA 1
ATOM 1287 C C . PHE A 1 169 ? -4.700 5.599 23.090 1.00 59.94 169 PHE A C 1
ATOM 1289 O O . PHE A 1 169 ? -4.943 4.655 22.345 1.00 59.94 169 PHE A O 1
ATOM 1296 N N . GLU A 1 170 ? -5.629 6.291 23.749 1.00 49.19 170 GLU A N 1
ATOM 1297 C CA . GLU A 1 170 ? -7.063 5.988 23.798 1.00 49.19 170 GLU A CA 1
ATOM 1298 C C . GLU A 1 170 ? -7.648 5.529 22.447 1.00 49.19 170 GLU A C 1
ATOM 1300 O O . GLU A 1 170 ? -7.327 6.063 21.380 1.00 49.19 170 GLU A O 1
ATOM 1305 N N . ASP A 1 171 ? -8.503 4.499 22.513 1.00 46.78 171 ASP A N 1
ATOM 1306 C CA . ASP A 1 171 ? -9.257 3.918 21.398 1.00 46.78 171 ASP A CA 1
ATOM 1307 C C . ASP A 1 171 ? -10.316 4.911 20.857 1.00 46.78 171 ASP A C 1
ATOM 1309 O O . ASP A 1 171 ? -11.512 4.721 21.072 1.00 46.78 171 ASP A O 1
ATOM 1313 N N . ASP A 1 172 ? -9.893 5.932 20.102 1.00 45.47 172 ASP A N 1
ATOM 1314 C CA . ASP A 1 172 ? -10.781 6.825 19.327 1.00 45.47 172 ASP A CA 1
ATOM 1315 C C . ASP A 1 172 ? -10.710 6.612 17.797 1.00 45.47 172 ASP A C 1
ATOM 1317 O O . ASP A 1 172 ? -9.631 6.433 17.173 1.00 45.47 172 ASP A O 1
#

pLDDT: mean 91.39, std 8.9, range [45.47, 98.31]

Sequence (172 aa):
MSAALIRRMLHGVHAVATLLLLATGVVIYWPELRTAMIGGYGQRVLDIHLIAGALFIVSVIAAGAAAGAPLLEDLRRRLGPPDPWGWRKTHIVLALAVSAGLSISGVVLWLDVALPRFAFDAAHWVHDLLTIVIALALVVHLVASRRKIVSRVREWLGLAPPPPEPFDFEDD

Secondary structure (DSSP, 8-state):
--HHHHHHHHHHHHHHHHHHHHHHHHHHH-HHHHHHHHSS-THHHHHHHHHHHHHHHHHHHHHHHHHHHHHHHHHHHHHSTTS-S-HHHHHHHHHHHHHHHHHHHHHHHHHTTSS-HHHHHHHHHHHHHHHHHHHHHHHHHHHHTHHHHHHHHHHHTTPPPPPPPTT-----

Foldseek 3Di:
DDPVVLVVVLVVQLVVLLVLLLVLVVLVVDVVNVCVPPVDDSVVSVVSNVVSLVSNVVSVVCNCVVCPPVVVVVLCVQQDDDDDPDPSNVLVVLVVVLSVLLNVLVVVCVVVPPDDPVSVVVSVVSNVVSSVVVVVSVVVVCVLCVQVVQQVVCVVVVHDRDDDDPDDPDDD